Protein AF-A0A9J6A4A8-F1 (afdb_monomer_lite)

Foldseek 3Di:
DDDDFDDDPHDGDPDDQWDQDPNDIDGPDPVSVVVVVVVVVVVVVVVVVLVVVLPDPPDDPVVNVVCCVPPVVVVVVVVVVD

pLDDT: mean 72.44, std 13.25, range [37.28, 88.75]

Structure (mmCIF, N/CA/C/O backbone):
data_AF-A0A9J6A4A8-F1
#
_entry.id   AF-A0A9J6A4A8-F1
#
loop_
_atom_site.group_PDB
_atom_site.id
_atom_site.type_symbol
_atom_site.label_atom_id
_atom_site.label_alt_id
_atom_site.label_comp_id
_atom_site.label_asym_id
_atom_site.label_entity_id
_atom_site.label_seq_id
_atom_site.pdbx_PDB_ins_code
_atom_site.Cartn_x
_atom_site.Cartn_y
_atom_site.Cartn_z
_atom_site.occupancy
_atom_site.B_iso_or_equiv
_atom_site.auth_seq_id
_atom_site.auth_comp_id
_atom_site.auth_asym_id
_atom_site.auth_atom_id
_atom_site.pdbx_PDB_model_num
ATOM 1 N N . MET A 1 1 ? 25.263 1.059 -24.058 1.00 38.25 1 MET A N 1
ATOM 2 C CA . MET A 1 1 ? 24.142 1.235 -25.005 1.00 38.25 1 MET A CA 1
ATOM 3 C C . MET A 1 1 ? 24.117 0.027 -25.932 1.00 38.25 1 MET A C 1
ATOM 5 O O . MET A 1 1 ? 24.763 0.048 -26.966 1.00 38.25 1 MET A O 1
ATOM 9 N N . ILE A 1 2 ? 23.478 -1.068 -25.514 1.00 37.28 2 ILE A N 1
ATOM 10 C CA . ILE A 1 2 ? 23.365 -2.292 -26.321 1.00 37.28 2 ILE A CA 1
ATOM 11 C C . ILE A 1 2 ? 21.866 -2.519 -26.514 1.00 37.28 2 ILE A C 1
ATOM 13 O O . ILE A 1 2 ? 21.151 -2.747 -25.542 1.00 37.28 2 ILE A O 1
ATOM 17 N N . CYS A 1 3 ? 21.370 -2.367 -27.742 1.00 43.91 3 CYS A N 1
ATOM 18 C CA . CYS A 1 3 ? 19.998 -2.738 -28.083 1.00 43.91 3 CYS A CA 1
ATOM 19 C C . CYS A 1 3 ? 19.964 -4.250 -28.291 1.00 43.91 3 CYS A C 1
ATOM 21 O O . CYS A 1 3 ? 20.507 -4.744 -29.274 1.00 43.91 3 CYS A O 1
ATOM 23 N N . VAL A 1 4 ? 19.341 -4.974 -27.365 1.00 55.47 4 VAL A N 1
ATOM 24 C CA . VAL A 1 4 ? 19.049 -6.398 -27.547 1.00 55.47 4 VAL A CA 1
ATOM 25 C C . VAL A 1 4 ? 17.944 -6.512 -28.599 1.00 55.47 4 VAL A C 1
ATOM 27 O O . VAL A 1 4 ? 16.832 -6.027 -28.391 1.00 55.47 4 VAL A O 1
ATOM 30 N N . GLU A 1 5 ? 18.263 -7.097 -29.752 1.00 52.94 5 GLU A N 1
ATOM 31 C CA . GLU A 1 5 ? 17.290 -7.382 -30.807 1.00 52.94 5 GLU A CA 1
ATOM 32 C C . GLU A 1 5 ? 16.489 -8.634 -30.411 1.00 52.94 5 GLU A C 1
ATOM 34 O O . GLU A 1 5 ? 17.029 -9.738 -30.350 1.00 52.94 5 GLU A O 1
ATOM 39 N N . VAL A 1 6 ? 15.204 -8.465 -30.086 1.00 57.06 6 VAL A N 1
ATOM 40 C CA . VAL A 1 6 ? 14.318 -9.572 -29.693 1.00 57.06 6 VAL A CA 1
ATOM 41 C C . VAL A 1 6 ? 13.654 -10.143 -30.946 1.00 57.06 6 VAL A C 1
ATOM 43 O O . VAL A 1 6 ? 12.917 -9.441 -31.640 1.00 57.06 6 VAL A O 1
ATOM 46 N N . ARG A 1 7 ? 13.908 -11.423 -31.243 1.00 53.22 7 ARG A N 1
ATOM 47 C CA . ARG A 1 7 ? 13.320 -12.147 -32.381 1.00 53.22 7 ARG A CA 1
ATOM 48 C C . ARG A 1 7 ? 12.333 -13.194 -31.872 1.00 53.22 7 ARG A C 1
ATOM 50 O O . ARG A 1 7 ? 12.706 -14.045 -31.070 1.00 53.22 7 ARG A O 1
ATOM 57 N N . LEU A 1 8 ? 11.089 -13.149 -32.348 1.00 54.16 8 LEU A N 1
ATOM 58 C CA . LEU A 1 8 ? 10.089 -14.190 -32.092 1.00 54.16 8 LEU A CA 1
ATOM 59 C C . LEU A 1 8 ? 9.947 -15.054 -33.349 1.00 54.16 8 LEU A C 1
ATOM 61 O O . LEU A 1 8 ? 9.462 -14.594 -34.383 1.00 54.16 8 LEU A O 1
ATOM 65 N N . SER A 1 9 ? 10.396 -16.307 -33.240 1.00 59.28 9 SER A N 1
ATOM 66 C CA . SER A 1 9 ? 10.413 -17.341 -34.285 1.00 59.28 9 SER A CA 1
ATOM 67 C C . SER A 1 9 ? 11.224 -16.972 -35.540 1.00 59.28 9 SER A C 1
ATOM 69 O O . SER A 1 9 ? 12.291 -17.534 -35.762 1.00 59.28 9 SER A O 1
ATOM 71 N N . THR A 1 10 ? 10.758 -16.020 -36.349 1.00 59.72 10 THR A N 1
ATOM 72 C CA . THR A 1 10 ? 11.387 -15.578 -37.612 1.00 59.72 10 THR A CA 1
ATOM 73 C C . THR A 1 10 ? 11.087 -14.115 -37.969 1.00 59.72 10 THR A C 1
ATOM 75 O O . THR A 1 10 ? 11.594 -13.620 -38.975 1.00 59.72 10 THR A O 1
ATOM 78 N N . GLN A 1 11 ? 10.300 -13.394 -37.160 1.00 53.59 11 GLN A N 1
ATOM 79 C CA . GLN A 1 11 ? 9.883 -12.019 -37.444 1.00 53.59 11 GLN A CA 1
ATOM 80 C C . GLN A 1 11 ? 10.620 -11.029 -36.530 1.00 53.59 11 GLN A C 1
ATOM 82 O O . GLN A 1 11 ? 10.659 -11.196 -35.308 1.00 53.59 11 GLN A O 1
ATOM 87 N N . ILE A 1 12 ? 11.234 -10.006 -37.133 1.00 58.47 12 ILE A N 1
ATOM 88 C CA . ILE A 1 12 ? 11.892 -8.912 -36.408 1.00 58.47 12 ILE A CA 1
ATOM 89 C C . ILE A 1 12 ? 10.791 -7.983 -35.902 1.00 58.47 12 ILE A C 1
ATOM 91 O O . ILE A 1 12 ? 10.053 -7.405 -36.700 1.00 58.47 12 ILE A O 1
ATOM 95 N N . ILE A 1 13 ? 10.663 -7.856 -34.581 1.00 62.97 13 ILE A N 1
ATOM 96 C CA . ILE A 1 13 ? 9.711 -6.921 -33.983 1.00 62.97 13 ILE A CA 1
ATOM 97 C C . ILE A 1 13 ? 10.325 -5.523 -34.087 1.00 62.97 13 ILE A C 1
ATOM 99 O O . ILE A 1 13 ? 11.364 -5.281 -33.466 1.00 62.97 13 ILE A O 1
ATOM 103 N N . PRO A 1 14 ? 9.726 -4.590 -34.854 1.00 60.09 14 PRO A N 1
ATOM 104 C CA . PRO A 1 14 ? 10.214 -3.222 -34.888 1.00 60.09 14 PRO A CA 1
ATOM 105 C C . PRO A 1 14 ? 10.120 -2.644 -33.476 1.00 60.09 14 PRO A C 1
ATOM 107 O O . PRO A 1 14 ? 9.063 -2.687 -32.839 1.00 60.09 14 PRO A O 1
ATOM 110 N N . LYS A 1 15 ? 11.242 -2.129 -32.968 1.00 60.19 15 LYS A N 1
ATOM 111 C CA . LYS A 1 15 ? 11.316 -1.523 -31.639 1.00 60.19 15 LYS A CA 1
ATOM 112 C C . LYS A 1 15 ? 10.361 -0.330 -31.599 1.00 60.19 15 LYS A C 1
ATOM 114 O O . LYS A 1 15 ? 10.633 0.709 -32.191 1.00 60.19 15 LYS A O 1
ATOM 119 N N . LYS A 1 16 ? 9.223 -0.493 -30.928 1.00 62.12 16 LYS A N 1
ATOM 120 C CA . LYS A 1 16 ? 8.250 0.581 -30.737 1.00 62.12 16 LYS A CA 1
ATOM 121 C C . LYS A 1 16 ? 8.721 1.455 -29.580 1.00 62.12 16 LYS A C 1
ATOM 123 O O . LYS A 1 16 ? 9.031 0.933 -28.514 1.00 62.12 16 LYS A O 1
ATOM 128 N N . GLU A 1 17 ? 8.792 2.766 -29.797 1.00 59.44 17 GLU A N 1
ATOM 129 C CA . GLU A 1 17 ? 9.323 3.699 -28.795 1.00 59.44 17 GLU A CA 1
ATOM 130 C C . GLU A 1 17 ? 8.482 3.743 -27.518 1.00 59.44 17 GLU A C 1
ATOM 132 O O . GLU A 1 17 ? 9.048 3.979 -26.457 1.00 59.44 17 GLU A O 1
ATOM 137 N N . SER A 1 18 ? 7.174 3.461 -27.602 1.00 62.88 18 SER A N 1
ATOM 138 C CA . SER A 1 18 ? 6.254 3.426 -26.463 1.00 62.88 18 SER A CA 1
ATOM 139 C C . SER A 1 18 ? 5.214 2.298 -26.552 1.00 62.88 18 SER A C 1
ATOM 141 O O . SER A 1 18 ? 4.642 2.013 -27.614 1.00 62.88 18 SER A O 1
ATOM 143 N N . PHE A 1 19 ? 4.935 1.657 -25.415 1.00 69.19 19 PHE A N 1
ATOM 144 C CA . PHE A 1 19 ? 3.922 0.610 -25.263 1.00 69.19 19 PHE A CA 1
ATOM 145 C C . PHE A 1 19 ? 3.005 0.913 -24.072 1.00 69.19 19 PHE A C 1
ATOM 147 O O . PHE A 1 19 ? 3.478 1.254 -22.998 1.00 69.19 19 PHE A O 1
ATOM 154 N N . LYS A 1 20 ? 1.682 0.786 -24.227 1.00 69.06 20 LYS A N 1
ATOM 155 C CA . LYS A 1 20 ? 0.743 0.943 -23.102 1.00 69.06 20 LYS A CA 1
ATOM 156 C C . LYS A 1 20 ? 0.594 -0.388 -22.374 1.00 69.06 20 LYS A C 1
ATOM 158 O O . LYS A 1 20 ? 0.087 -1.338 -22.964 1.00 69.06 20 LYS A O 1
ATOM 163 N N . TYR A 1 21 ? 0.967 -0.442 -21.101 1.00 66.69 21 TYR A N 1
ATOM 164 C CA . TYR A 1 21 ? 0.799 -1.623 -20.256 1.00 66.69 21 TYR A CA 1
ATOM 165 C C . TYR A 1 21 ? 0.201 -1.226 -18.914 1.00 66.69 21 TYR A C 1
ATOM 167 O O . TYR A 1 21 ? 0.674 -0.284 -18.298 1.00 66.69 21 TYR A O 1
ATOM 175 N N . LEU A 1 22 ? -0.861 -1.911 -18.476 1.00 66.31 22 LEU A N 1
ATOM 176 C CA . LEU A 1 22 ? -1.491 -1.692 -17.163 1.00 66.31 22 LEU A CA 1
ATOM 177 C C . LEU A 1 22 ? -1.648 -0.205 -16.775 1.00 66.31 22 LEU A C 1
ATOM 179 O O . LEU A 1 22 ? -1.508 0.159 -15.611 1.00 66.31 22 LEU A O 1
ATOM 183 N N . ARG A 1 23 ? -2.000 0.643 -17.759 1.00 65.06 23 ARG A N 1
ATOM 184 C CA . ARG A 1 23 ? -2.233 2.094 -17.615 1.00 65.06 23 ARG A CA 1
ATOM 185 C C . ARG A 1 23 ? -0.981 2.985 -17.531 1.00 65.06 23 ARG A C 1
ATOM 187 O O . ARG A 1 23 ? -1.162 4.198 -17.513 1.00 65.06 23 ARG A O 1
ATOM 194 N N . SER A 1 24 ? 0.231 2.432 -17.558 1.00 58.25 24 SER A N 1
ATOM 195 C CA . SER A 1 24 ? 1.481 3.176 -17.758 1.00 58.25 24 SER A CA 1
ATOM 196 C C . SER A 1 24 ? 1.968 3.070 -19.209 1.00 58.25 24 SER A C 1
ATOM 198 O O . SER A 1 24 ? 1.626 2.134 -19.945 1.00 58.25 24 SER A O 1
ATOM 200 N N . VAL A 1 25 ? 2.723 4.075 -19.657 1.00 64.81 25 VAL A N 1
ATOM 201 C CA . VAL A 1 25 ? 3.352 4.082 -20.982 1.00 64.81 25 VAL A CA 1
ATOM 202 C C . VAL A 1 25 ? 4.813 3.682 -20.810 1.00 64.81 25 VAL A C 1
ATOM 204 O O . VAL A 1 25 ? 5.636 4.445 -20.329 1.00 64.81 25 VAL A O 1
ATOM 207 N N . ILE A 1 26 ? 5.134 2.456 -21.208 1.00 62.62 26 ILE A N 1
ATOM 208 C CA . ILE A 1 26 ? 6.489 1.917 -21.245 1.00 62.62 26 ILE A CA 1
ATOM 209 C C . ILE A 1 26 ? 7.204 2.541 -22.439 1.00 62.62 26 ILE A C 1
ATOM 211 O O . ILE A 1 26 ? 7.078 2.048 -23.560 1.00 62.62 26 ILE A O 1
ATOM 215 N N . GLN A 1 27 ? 7.897 3.655 -22.208 1.00 64.06 27 GLN A N 1
ATOM 216 C CA . GLN A 1 27 ? 8.823 4.253 -23.167 1.00 64.06 27 GLN A CA 1
ATOM 217 C C . GLN A 1 27 ? 10.241 3.729 -22.895 1.00 64.06 27 GLN A C 1
ATOM 219 O O . GLN A 1 27 ? 10.567 3.382 -21.765 1.00 64.06 27 GLN A O 1
ATOM 224 N N . GLY A 1 28 ? 11.106 3.638 -23.910 1.00 58.09 28 GLY A N 1
ATOM 225 C CA . GLY A 1 28 ? 12.490 3.147 -23.747 1.00 58.09 28 GLY A CA 1
ATOM 226 C C . GLY A 1 28 ? 13.412 4.020 -22.869 1.00 58.09 28 GLY A C 1
ATOM 227 O O . GLY A 1 28 ? 14.624 3.804 -22.867 1.00 58.09 28 GLY A O 1
ATOM 228 N N . SER A 1 29 ? 12.853 5.011 -22.175 1.00 59.38 29 SER A N 1
ATOM 229 C CA . SER A 1 29 ? 13.491 6.030 -21.343 1.00 59.38 29 SER A CA 1
ATOM 230 C C . SER A 1 29 ? 12.955 5.986 -19.903 1.00 59.38 29 SER A C 1
ATOM 232 O O . SER A 1 29 ? 11.994 5.291 -19.585 1.00 59.38 29 SER A O 1
ATOM 234 N N . ARG A 1 30 ? 13.613 6.758 -19.032 1.00 55.69 30 ARG A N 1
ATOM 235 C CA . ARG A 1 30 ? 13.400 6.905 -17.581 1.00 55.69 30 ARG A CA 1
ATOM 236 C C . ARG A 1 30 ? 11.954 7.223 -17.140 1.00 55.69 30 ARG A C 1
ATOM 238 O O . ARG A 1 30 ? 1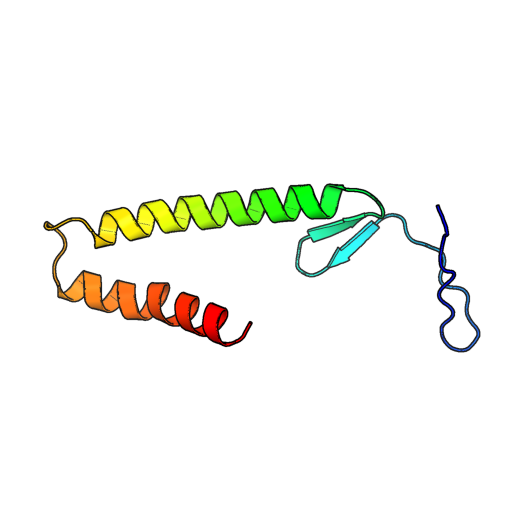1.660 7.061 -15.965 1.00 55.69 30 ARG A O 1
ATOM 245 N N . ASP A 1 31 ? 11.063 7.584 -18.063 1.00 58.91 31 ASP A N 1
ATOM 246 C CA . ASP A 1 31 ? 9.673 8.001 -17.807 1.00 58.91 31 ASP A CA 1
ATOM 247 C C . ASP A 1 31 ? 8.817 6.958 -17.074 1.00 58.91 31 ASP A C 1
ATOM 249 O O . ASP A 1 31 ? 7.907 7.316 -16.332 1.00 58.91 31 ASP A O 1
ATOM 253 N N . ILE A 1 32 ? 9.109 5.661 -17.229 1.00 63.38 32 ILE A N 1
ATOM 254 C CA . ILE A 1 32 ? 8.377 4.602 -16.507 1.00 63.38 32 ILE A CA 1
ATOM 255 C C . ILE A 1 32 ? 8.580 4.740 -15.000 1.00 63.38 32 ILE A C 1
ATOM 257 O O . ILE A 1 32 ? 7.649 4.544 -14.221 1.00 63.38 32 ILE A O 1
ATOM 261 N N . ASP A 1 33 ? 9.810 5.055 -14.601 1.00 64.56 33 ASP A N 1
ATOM 262 C CA . ASP A 1 33 ? 10.184 5.204 -13.201 1.00 64.56 33 ASP A CA 1
ATOM 263 C C . ASP A 1 33 ? 9.527 6.452 -12.604 1.00 64.56 33 ASP A C 1
ATOM 265 O O . ASP A 1 33 ? 9.003 6.394 -11.492 1.00 64.56 33 ASP A O 1
ATOM 269 N N . ASP A 1 34 ? 9.454 7.542 -13.373 1.00 72.44 34 ASP A N 1
ATOM 270 C CA . ASP A 1 34 ? 8.794 8.782 -12.958 1.00 72.44 34 ASP A CA 1
ATOM 271 C C . ASP A 1 34 ? 7.272 8.600 -12.788 1.00 72.44 34 ASP A C 1
ATOM 273 O O . ASP A 1 34 ? 6.714 8.990 -11.756 1.00 72.44 34 ASP A O 1
ATOM 277 N N . ASP A 1 35 ? 6.598 7.929 -13.730 1.00 73.50 35 ASP A N 1
ATOM 278 C CA . ASP A 1 35 ? 5.162 7.620 -13.640 1.00 73.50 35 ASP A CA 1
ATOM 279 C C . ASP A 1 35 ? 4.848 6.693 -12.454 1.00 73.50 35 ASP A C 1
ATOM 281 O O . ASP A 1 35 ? 3.885 6.908 -11.705 1.00 73.50 35 ASP A O 1
ATOM 285 N N . VAL A 1 36 ? 5.664 5.655 -12.248 1.00 74.75 36 VAL A N 1
ATOM 286 C CA . VAL A 1 36 ? 5.504 4.718 -11.126 1.00 74.75 36 VAL A CA 1
ATOM 287 C C . VAL A 1 36 ? 5.770 5.423 -9.798 1.00 74.75 36 VAL A C 1
ATOM 289 O O . VAL A 1 36 ? 4.978 5.282 -8.863 1.00 74.75 36 VAL A O 1
ATOM 292 N N . THR A 1 37 ? 6.818 6.241 -9.719 1.00 80.44 37 THR A N 1
ATOM 293 C CA . THR A 1 37 ? 7.147 7.040 -8.530 1.00 80.44 37 THR A CA 1
ATOM 294 C C . THR A 1 37 ? 6.025 8.018 -8.196 1.00 80.44 37 THR A C 1
ATOM 296 O O . THR A 1 37 ? 5.630 8.136 -7.030 1.00 80.44 37 THR A O 1
ATOM 299 N N . TYR A 1 38 ? 5.438 8.662 -9.207 1.00 84.12 38 TYR A N 1
ATOM 300 C CA . TYR A 1 38 ? 4.269 9.519 -9.034 1.00 84.12 38 TYR A CA 1
ATOM 301 C C . TYR A 1 38 ? 3.073 8.741 -8.469 1.00 84.12 38 TYR A C 1
ATOM 303 O O . TYR A 1 38 ? 2.467 9.164 -7.477 1.00 84.12 38 TYR A O 1
ATOM 311 N N . LEU A 1 39 ? 2.750 7.575 -9.039 1.00 83.06 39 LEU A N 1
ATOM 312 C CA . LEU A 1 39 ? 1.643 6.738 -8.568 1.00 83.06 39 LEU A CA 1
ATOM 313 C C . LEU A 1 39 ? 1.864 6.237 -7.135 1.00 83.06 39 LEU A C 1
ATOM 315 O O . LEU A 1 39 ? 0.938 6.308 -6.321 1.00 83.06 39 LEU A O 1
ATOM 319 N N . ILE A 1 40 ? 3.081 5.806 -6.798 1.00 83.19 40 ILE A N 1
ATOM 320 C CA . ILE A 1 40 ? 3.460 5.418 -5.431 1.00 83.19 40 ILE A CA 1
ATOM 321 C C . ILE A 1 40 ? 3.283 6.608 -4.484 1.00 83.19 40 ILE A C 1
ATOM 323 O O . ILE A 1 40 ? 2.683 6.460 -3.419 1.00 83.19 40 ILE A O 1
ATOM 327 N N . GLY A 1 41 ? 3.712 7.807 -4.883 1.00 87.00 41 GLY A N 1
ATOM 328 C CA . GLY A 1 41 ? 3.523 9.032 -4.104 1.00 87.00 41 GLY A CA 1
ATOM 329 C C . GLY A 1 41 ? 2.047 9.362 -3.846 1.00 87.00 41 GLY A C 1
ATOM 330 O O . GLY A 1 41 ? 1.662 9.693 -2.715 1.00 87.00 41 GLY A O 1
ATOM 331 N N . VAL A 1 42 ? 1.190 9.217 -4.860 1.00 87.69 42 VAL A N 1
ATOM 332 C CA . VAL A 1 42 ? -0.264 9.425 -4.737 1.00 87.69 42 VAL A CA 1
ATOM 333 C C . VAL A 1 42 ? -0.892 8.391 -3.800 1.00 87.69 42 VAL A C 1
ATOM 335 O O . VAL A 1 42 ? -1.678 8.752 -2.916 1.00 87.69 42 VAL A O 1
ATOM 338 N N . VAL A 1 43 ? -0.541 7.114 -3.962 1.00 86.44 43 VAL A N 1
ATOM 339 C CA . VAL A 1 43 ? -1.029 6.018 -3.109 1.00 86.44 43 VAL A CA 1
ATOM 340 C C . VAL A 1 43 ? -0.576 6.221 -1.664 1.00 86.44 43 VAL A C 1
ATOM 342 O O . VAL A 1 43 ? -1.402 6.156 -0.751 1.00 86.44 43 VAL A O 1
ATOM 345 N N . TRP A 1 44 ? 0.691 6.570 -1.446 1.00 85.25 44 TRP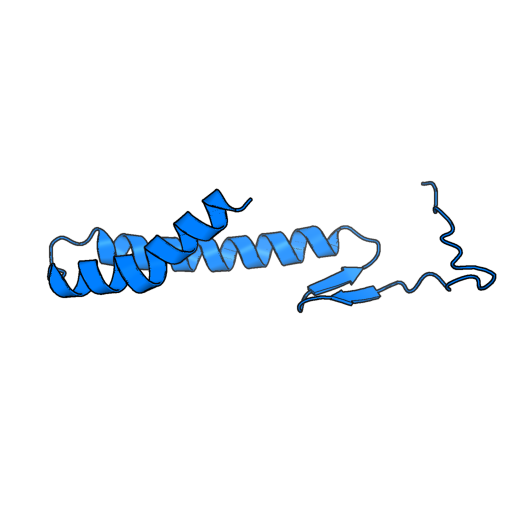 A N 1
ATOM 346 C CA . TRP A 1 44 ? 1.252 6.826 -0.120 1.00 85.25 44 TRP A CA 1
ATOM 347 C C . TRP A 1 44 ? 0.588 8.010 0.584 1.00 85.25 44 TRP A C 1
ATOM 349 O O . TRP A 1 44 ? 0.302 7.961 1.783 1.00 85.25 44 TRP A O 1
ATOM 359 N N . THR A 1 45 ? 0.275 9.071 -0.160 1.00 87.69 45 THR A N 1
ATOM 360 C CA . THR A 1 45 ? -0.434 10.237 0.383 1.00 87.69 45 THR A CA 1
ATOM 361 C C . THR A 1 45 ? -1.849 9.863 0.823 1.00 87.69 45 THR A C 1
ATOM 363 O O . THR A 1 45 ? -2.267 10.214 1.930 1.00 87.69 45 THR A O 1
ATOM 366 N N . LYS A 1 46 ? -2.573 9.081 0.010 1.00 85.00 46 LYS A N 1
ATOM 367 C CA . LYS A 1 46 ? -3.898 8.554 0.378 1.00 85.00 46 LYS A CA 1
ATOM 368 C C . LYS A 1 46 ? -3.826 7.619 1.585 1.00 85.00 46 LYS A C 1
ATOM 370 O O . LYS A 1 46 ? -4.661 7.725 2.484 1.00 85.00 46 LYS A O 1
ATOM 375 N N . TRP A 1 47 ? -2.805 6.765 1.647 1.00 84.31 47 TRP A N 1
ATOM 376 C CA . TRP A 1 47 ? -2.566 5.883 2.787 1.00 84.31 47 TRP A CA 1
ATOM 377 C C . TRP A 1 47 ? -2.306 6.667 4.078 1.00 84.31 47 TRP A C 1
ATOM 379 O O . TRP A 1 47 ? -2.929 6.389 5.100 1.00 84.31 47 TRP A O 1
ATOM 389 N N . ARG A 1 48 ? -1.468 7.711 4.030 1.00 86.06 48 ARG A N 1
ATOM 390 C CA . ARG A 1 48 ? -1.216 8.611 5.171 1.00 86.06 48 ARG A CA 1
ATOM 391 C C . ARG A 1 48 ? -2.477 9.312 5.672 1.00 86.06 48 ARG A C 1
ATOM 393 O O . ARG A 1 48 ? -2.620 9.527 6.873 1.00 86.06 48 ARG A O 1
ATOM 400 N N . LEU A 1 49 ? -3.390 9.685 4.778 1.00 84.50 49 LEU A N 1
ATOM 401 C CA . LEU A 1 49 ? -4.671 10.271 5.177 1.00 84.50 49 LEU A CA 1
ATOM 402 C C . LEU A 1 49 ? -5.562 9.234 5.870 1.00 84.50 49 LEU A C 1
ATOM 404 O O . LEU A 1 49 ? -6.089 9.503 6.949 1.00 84.50 49 LEU A O 1
ATOM 408 N N . ALA A 1 50 ? -5.678 8.033 5.302 1.00 82.06 50 ALA A N 1
ATOM 409 C CA . ALA A 1 50 ? -6.458 6.948 5.894 1.00 82.06 50 ALA A CA 1
ATOM 410 C C . ALA A 1 50 ? -5.890 6.485 7.250 1.00 82.06 50 ALA A C 1
ATOM 412 O O . ALA A 1 50 ? -6.649 6.216 8.182 1.00 82.06 50 ALA A O 1
ATOM 413 N N . SER A 1 51 ? -4.563 6.446 7.399 1.00 80.31 51 SER A N 1
ATOM 414 C CA . SER A 1 51 ? -3.920 6.072 8.661 1.00 80.31 51 SER A CA 1
ATOM 415 C C . SER A 1 51 ? -4.132 7.124 9.749 1.00 80.31 51 SER A C 1
ATOM 417 O O . SER A 1 51 ? -4.396 6.766 10.893 1.00 80.31 51 SER A O 1
ATOM 419 N N . ARG A 1 52 ? -4.131 8.419 9.408 1.00 83.38 52 ARG A N 1
ATOM 420 C CA . ARG A 1 52 ? -4.493 9.493 10.353 1.00 83.38 52 ARG A CA 1
ATOM 421 C C . ARG A 1 52 ? -5.924 9.353 10.865 1.00 83.38 52 ARG A C 1
ATOM 423 O O . ARG A 1 52 ? -6.148 9.478 12.065 1.00 83.38 52 ARG A O 1
ATOM 430 N N . VAL A 1 53 ? -6.861 9.038 9.973 1.00 79.88 53 VAL A N 1
ATOM 431 C CA . VAL A 1 53 ? -8.263 8.748 10.320 1.00 79.88 53 VAL A CA 1
ATOM 432 C C . VAL A 1 53 ? -8.340 7.549 11.278 1.00 79.88 53 VAL A C 1
ATOM 434 O O . VAL A 1 53 ? -9.039 7.601 12.285 1.00 79.88 53 VAL A O 1
ATOM 437 N N . LEU A 1 54 ? -7.560 6.492 11.041 1.00 77.50 54 LEU A N 1
ATOM 438 C CA . LEU A 1 54 ? -7.483 5.328 11.934 1.00 77.50 54 LEU A CA 1
ATOM 439 C C . LEU A 1 54 ? -6.853 5.633 13.307 1.00 77.50 54 LEU A C 1
ATOM 441 O O . LEU A 1 54 ? -7.311 5.102 14.327 1.00 77.50 54 LEU A O 1
ATOM 445 N N . CYS A 1 55 ? -5.822 6.478 13.347 1.00 78.50 55 CYS A N 1
ATOM 446 C CA . CYS A 1 55 ? -5.113 6.862 14.57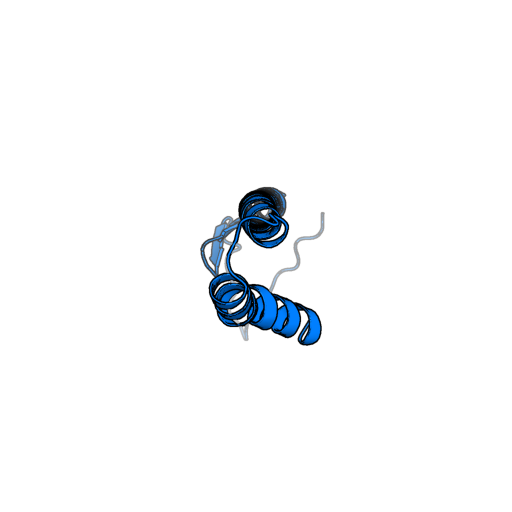0 1.00 78.50 55 CYS A CA 1
ATOM 447 C C . CYS A 1 55 ? -5.898 7.853 15.439 1.00 78.50 55 CYS A C 1
ATOM 449 O O . CYS A 1 55 ? -5.599 7.989 16.627 1.00 78.50 55 CYS A O 1
ATOM 451 N N . ASP A 1 56 ? -6.918 8.516 14.889 1.00 83.69 56 ASP A N 1
ATOM 452 C CA . ASP A 1 56 ? -7.759 9.419 15.662 1.00 83.69 56 ASP A CA 1
ATOM 453 C C . ASP A 1 56 ? -8.544 8.637 16.733 1.00 83.69 56 ASP A C 1
ATOM 455 O O . ASP A 1 56 ? -9.242 7.647 16.471 1.00 83.69 56 ASP A O 1
ATOM 459 N N . LYS A 1 57 ? -8.402 9.071 17.987 1.00 79.94 57 LYS A N 1
ATOM 460 C CA . LYS A 1 57 ? -9.087 8.487 19.147 1.00 79.94 57 LYS A CA 1
ATOM 461 C C . LYS A 1 57 ? -10.598 8.740 19.111 1.00 79.94 57 LYS A C 1
ATOM 463 O O . LYS A 1 57 ? -11.334 8.009 19.764 1.00 79.94 57 LYS A O 1
ATOM 468 N N . LYS A 1 58 ? -11.060 9.727 18.335 1.00 85.44 58 LYS A N 1
ATOM 469 C CA . LYS A 1 58 ? -12.478 10.095 18.198 1.00 85.44 58 LYS A CA 1
ATOM 470 C C . LYS A 1 58 ? -13.271 9.154 17.287 1.00 85.44 58 LYS A C 1
ATOM 472 O O . LYS A 1 58 ? -14.499 9.203 17.285 1.00 85.44 58 LYS A O 1
ATOM 477 N N . ILE A 1 59 ? -12.606 8.292 16.513 1.00 82.38 59 ILE A N 1
ATOM 478 C CA . ILE A 1 59 ? -13.299 7.368 15.609 1.00 82.38 59 ILE A CA 1
ATOM 479 C C . ILE A 1 59 ? -13.781 6.129 16.353 1.00 82.38 59 ILE A C 1
ATOM 481 O O . ILE A 1 59 ? -13.013 5.451 17.036 1.00 82.38 59 ILE A O 1
ATOM 485 N N . SER A 1 60 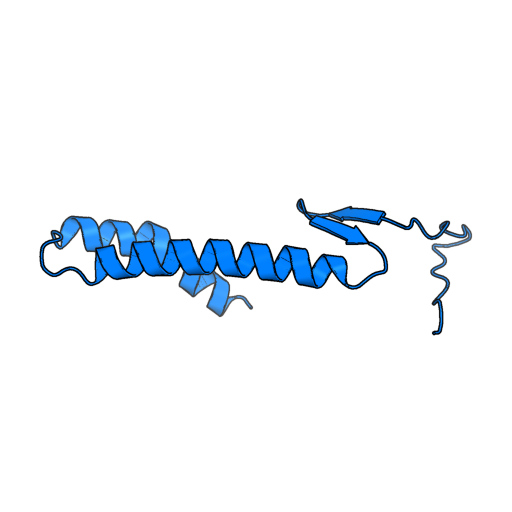? -15.062 5.801 16.151 1.00 85.06 60 SER A N 1
ATOM 486 C CA . SER A 1 60 ? -15.684 4.636 16.776 1.00 85.06 60 SER A CA 1
ATOM 487 C C . SER A 1 60 ? -14.934 3.331 16.443 1.00 85.06 60 SER A C 1
ATOM 489 O O . SER A 1 60 ? -14.527 3.120 15.291 1.00 85.06 60 SER A O 1
ATOM 491 N N . PRO A 1 61 ? -14.815 2.395 17.401 1.00 83.12 61 PRO A N 1
ATOM 492 C CA . PRO A 1 61 ? -14.160 1.103 17.177 1.00 83.12 61 PRO A CA 1
ATOM 493 C C . PRO A 1 61 ? -14.756 0.310 16.004 1.00 83.12 61 PRO A C 1
ATOM 495 O O . PRO A 1 61 ? -14.043 -0.367 15.267 1.00 83.12 61 PRO A O 1
ATOM 498 N N . ARG A 1 62 ? -16.068 0.445 15.771 1.00 86.12 62 ARG A N 1
ATOM 499 C CA . ARG A 1 62 ? -16.780 -0.223 14.673 1.00 86.12 62 ARG A CA 1
ATOM 500 C C . ARG A 1 62 ? -16.337 0.279 13.295 1.00 86.12 62 ARG A C 1
ATOM 502 O O . ARG A 1 62 ? -16.233 -0.516 12.362 1.00 86.12 62 ARG A O 1
ATOM 509 N N . LEU A 1 63 ? -16.061 1.578 13.162 1.00 84.31 63 LEU A N 1
ATOM 510 C CA . LEU A 1 63 ? -15.503 2.159 11.936 1.00 84.31 63 LEU A CA 1
ATOM 511 C C . LEU A 1 63 ? -14.052 1.720 11.726 1.00 84.31 63 LEU A C 1
ATOM 513 O O . LEU A 1 63 ? -13.712 1.314 10.616 1.00 84.31 63 LEU A O 1
ATOM 517 N N . LYS A 1 64 ? -13.234 1.696 12.787 1.00 84.31 64 LYS A N 1
ATOM 518 C CA . LYS A 1 64 ? -11.854 1.180 12.718 1.00 84.31 64 LYS A CA 1
ATOM 519 C C . LYS A 1 64 ? -11.809 -0.277 12.259 1.00 84.31 64 LYS A C 1
ATOM 521 O O . LYS A 1 64 ? -11.021 -0.605 11.379 1.00 84.31 64 LYS A O 1
ATOM 526 N N . GLY A 1 65 ? -12.708 -1.123 12.767 1.00 87.81 6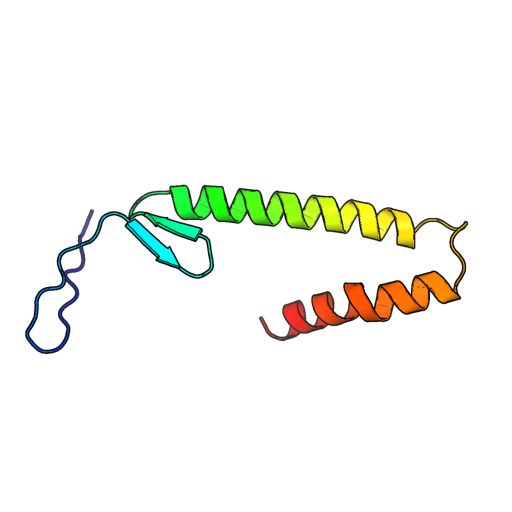5 GLY A N 1
ATOM 527 C CA . GLY A 1 65 ? -12.820 -2.519 12.334 1.00 87.81 65 GLY A CA 1
ATOM 528 C C . GLY A 1 65 ? -13.179 -2.672 10.849 1.00 87.81 65 GLY A C 1
ATOM 529 O O . GLY A 1 65 ? -12.588 -3.497 10.151 1.00 87.81 65 GLY A O 1
ATOM 530 N N . LYS A 1 66 ? -14.100 -1.844 10.331 1.00 87.75 66 LYS A N 1
ATOM 531 C CA . LYS A 1 66 ? -14.440 -1.836 8.895 1.00 87.75 66 LYS A CA 1
ATOM 532 C C . LYS A 1 66 ? -13.264 -1.375 8.034 1.00 87.75 66 LYS A C 1
ATOM 534 O O . LYS A 1 66 ? -12.947 -2.037 7.050 1.00 87.75 66 LYS A O 1
ATOM 539 N N . PHE A 1 67 ? -12.601 -0.285 8.421 1.00 84.12 67 PHE A N 1
ATOM 540 C CA . PHE A 1 67 ? -11.418 0.217 7.718 1.00 84.12 67 PHE A CA 1
ATOM 541 C C . PHE A 1 67 ? -10.282 -0.807 7.711 1.00 84.12 67 PHE A C 1
ATOM 543 O O . PHE A 1 67 ? -9.681 -1.045 6.668 1.00 84.12 67 PHE A O 1
ATOM 550 N N . TYR A 1 68 ? -10.029 -1.465 8.843 1.00 84.69 68 TYR A N 1
ATOM 551 C CA . TYR A 1 68 ? -9.009 -2.503 8.932 1.00 84.69 68 TYR A CA 1
ATOM 552 C C . TYR A 1 68 ? -9.278 -3.647 7.945 1.00 84.69 68 TYR A C 1
ATOM 554 O O . TYR A 1 68 ? -8.397 -4.044 7.190 1.00 84.69 68 TYR A O 1
ATOM 562 N N . ARG A 1 69 ? -10.520 -4.134 7.873 1.00 88.75 69 ARG A N 1
ATOM 563 C CA . ARG A 1 69 ? -10.890 -5.231 6.966 1.00 88.75 69 ARG A CA 1
ATOM 564 C C . ARG A 1 69 ? -10.849 -4.848 5.481 1.00 88.75 69 ARG A C 1
ATOM 566 O O . ARG A 1 69 ? -10.539 -5.710 4.667 1.00 88.75 69 ARG A O 1
ATOM 573 N N . VAL A 1 70 ? -11.201 -3.609 5.132 1.00 86.81 70 VAL A N 1
ATOM 574 C CA . VAL A 1 70 ? -11.348 -3.166 3.729 1.00 86.81 70 VAL A CA 1
ATOM 575 C C . VAL A 1 70 ? -10.061 -2.575 3.157 1.00 86.81 70 VAL A C 1
ATOM 577 O O . VAL A 1 70 ? -9.818 -2.716 1.967 1.00 86.81 70 VAL A O 1
ATOM 580 N N . ILE A 1 71 ? -9.252 -1.905 3.977 1.00 83.75 71 ILE A N 1
ATOM 581 C CA . ILE A 1 71 ? -8.087 -1.141 3.512 1.00 83.75 71 ILE A CA 1
ATOM 582 C C . ILE A 1 71 ? -6.782 -1.760 4.017 1.00 83.75 71 ILE A C 1
ATOM 584 O O . ILE A 1 71 ? -5.857 -1.950 3.236 1.00 83.75 71 ILE A O 1
ATOM 588 N N . VAL A 1 72 ? -6.711 -2.125 5.301 1.00 84.81 72 VAL A N 1
ATOM 589 C CA . VAL A 1 72 ? -5.462 -2.615 5.912 1.00 84.81 72 VAL A CA 1
ATOM 590 C C . VAL A 1 72 ? -5.181 -4.071 5.562 1.00 84.81 72 VAL A C 1
ATOM 592 O O . VAL A 1 72 ? -4.075 -4.402 5.151 1.00 84.81 72 VAL A O 1
ATOM 595 N N . LYS A 1 73 ? -6.186 -4.941 5.666 1.00 87.44 73 LYS A N 1
ATOM 596 C CA . LYS A 1 73 ? -6.039 -6.371 5.386 1.00 87.44 73 LYS A CA 1
ATOM 597 C C . LYS A 1 73 ? -5.626 -6.665 3.932 1.00 87.44 73 LYS A C 1
ATOM 599 O O . LYS A 1 73 ? -4.711 -7.461 3.767 1.00 87.44 73 LYS A O 1
ATOM 604 N N . PRO A 1 74 ? -6.214 -6.038 2.893 1.00 83.44 74 PRO A N 1
ATOM 605 C CA . PRO A 1 74 ? -5.761 -6.257 1.518 1.00 83.44 74 PRO A CA 1
ATOM 606 C C . PRO A 1 74 ? -4.345 -5.736 1.254 1.00 83.44 74 PRO A C 1
ATOM 608 O O . PRO A 1 74 ? -3.599 -6.388 0.537 1.00 83.44 74 PRO A O 1
ATOM 611 N N . ALA A 1 75 ? -3.958 -4.606 1.858 1.00 82.88 75 ALA A N 1
ATOM 612 C CA . ALA A 1 75 ? -2.601 -4.073 1.724 1.00 82.88 75 ALA A CA 1
ATOM 613 C C . ALA A 1 75 ? -1.550 -5.022 2.330 1.00 82.88 75 ALA A C 1
ATOM 615 O O . ALA A 1 75 ? -0.549 -5.309 1.688 1.00 82.88 75 ALA A O 1
ATOM 616 N N . LEU A 1 76 ? -1.820 -5.575 3.520 1.00 84.69 76 LEU A N 1
ATOM 617 C CA . LEU A 1 76 ? -0.955 -6.573 4.162 1.00 84.69 76 LEU A CA 1
ATOM 618 C C . LEU A 1 76 ? -0.855 -7.884 3.375 1.00 84.69 76 LEU A C 1
ATOM 620 O O . LEU A 1 76 ? 0.202 -8.498 3.356 1.00 84.69 76 LEU A O 1
ATOM 624 N N . LEU A 1 77 ? -1.952 -8.331 2.756 1.00 81.81 77 LEU A N 1
ATOM 625 C CA . LEU A 1 77 ? -1.934 -9.538 1.926 1.00 81.81 77 LEU A CA 1
ATOM 626 C C . LEU A 1 77 ? -1.090 -9.334 0.667 1.00 81.81 77 LEU A C 1
ATOM 628 O O . LEU A 1 77 ? -0.305 -10.210 0.335 1.00 81.81 77 LEU A O 1
ATOM 632 N N . TYR A 1 78 ? -1.194 -8.167 0.027 1.00 73.3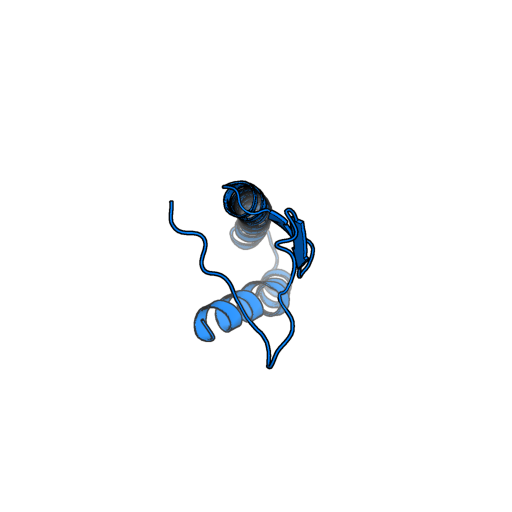8 78 TYR A N 1
ATOM 633 C CA . TYR A 1 78 ? -0.350 -7.827 -1.116 1.00 73.38 78 TYR A CA 1
ATOM 634 C C . TYR A 1 78 ? 1.140 -7.779 -0.739 1.00 73.38 78 TYR A C 1
ATOM 636 O O . TYR A 1 78 ? 1.966 -8.311 -1.468 1.00 73.38 78 TYR A O 1
ATOM 644 N N . GLU A 1 79 ? 1.490 -7.209 0.422 1.00 68.50 79 GLU A N 1
ATOM 645 C CA . GLU A 1 79 ? 2.877 -7.237 0.917 1.00 68.50 79 GLU A CA 1
ATOM 646 C C . GLU A 1 79 ? 3.374 -8.647 1.266 1.00 68.50 79 GLU A C 1
ATOM 648 O O . GLU A 1 79 ? 4.573 -8.887 1.221 1.00 68.50 79 GLU A O 1
ATOM 653 N N . ALA A 1 80 ? 2.482 -9.577 1.615 1.00 74.38 80 ALA A N 1
ATOM 654 C CA . ALA A 1 80 ? 2.847 -10.962 1.910 1.00 74.38 80 ALA A CA 1
ATOM 655 C C . ALA A 1 80 ? 2.973 -11.847 0.654 1.00 74.38 80 ALA A C 1
ATOM 657 O O . ALA A 1 80 ? 3.544 -12.933 0.738 1.00 74.38 80 ALA A O 1
ATOM 658 N N . GLU A 1 81 ? 2.410 -11.420 -0.479 1.00 63.19 81 GLU A N 1
ATOM 659 C CA . GLU A 1 81 ? 2.469 -12.128 -1.767 1.00 63.19 81 GLU A CA 1
ATOM 660 C C . GLU A 1 81 ? 3.659 -11.691 -2.646 1.00 63.19 81 GLU A C 1
ATOM 662 O O . GLU A 1 81 ? 3.954 -12.372 -3.631 1.00 63.19 81 GLU A O 1
ATOM 667 N N . CYS A 1 82 ? 4.334 -10.584 -2.305 1.00 52.97 82 CYS A N 1
ATOM 668 C CA . CYS A 1 82 ? 5.513 -10.054 -3.005 1.00 52.97 82 CYS A CA 1
ATOM 669 C C . CYS A 1 82 ? 6.847 -10.500 -2.392 1.00 52.97 82 CYS A C 1
ATOM 671 O O . CYS A 1 82 ? 6.966 -10.532 -1.148 1.00 52.97 82 CYS A O 1
#

Sequence (82 aa):
MICVEVRLSTQIIPKKESFKYLRSVIQGSRDIDDDVTYLIGVVWTKWRLASRVLCDKKISPRLKGKFYRVIVKPALLYEAEC

Organism: Solanum commersonii (NCBI:txid4109)

Radius of gyration: 20.6 Å; chains: 1; bounding box: 41×28×57 Å

Secondary structure (DSSP, 8-state):
------EETTEE----SEEEETTEEEESSTHHHHHHHHHHHHHHHHHHHHHHHHH-TTS-HHHHHHHIIIIIHHHHHHHHH-